Protein AF-A0A966V029-F1 (afdb_monomer_lite)

Foldseek 3Di:
DVVLVVLVVVLVVLVVVLVVLVVVLVVLVVVLVVVVVVVVVVVVVCVVDPDPVVVVVVVVSVVVNVVSVVVSVVSVVVNVVSVVVSVVSVVVNVVVVVVD

Sequence (100 aa):
MFGTRLIERRLRTVSQSLSSMRAELVIYDEQLAHFEDDANDKEIRALVSETASAAHEHRDAARHLEFVRRRRAELMEDIRELEVRQDELLDGMNKKSGSR

Secondary structure (DSSP, 8-state):
-HHHHHHHHHHHHHHHHHHHHHHHHHHHHHHHHHHHHHHHHHHHHHTT---HHHHHHHHHHHHHHHHHHHHHHHHHHHHHHHHHHHHHHHHHHHHHHTT-

Radius of gyration: 22.21 Å; chains: 1; bounding box: 53×18×61 Å

Structure (mmCIF, N/CA/C/O backbone):
data_AF-A0A966V029-F1
#
_entry.id   AF-A0A966V029-F1
#
loop_
_atom_site.group_PDB
_atom_site.id
_atom_site.type_symbol
_atom_site.label_atom_id
_atom_site.label_alt_id
_atom_site.label_comp_id
_atom_site.label_asym_id
_atom_site.label_entity_id
_atom_site.label_seq_id
_atom_site.pdbx_PDB_ins_code
_atom_site.Cartn_x
_atom_site.Cartn_y
_atom_site.Cartn_z
_atom_site.occupancy
_atom_site.B_iso_or_equiv
_atom_site.auth_seq_id
_atom_site.auth_comp_id
_atom_site.auth_asym_id
_atom_site.auth_atom_id
_atom_site.pdbx_PDB_model_num
ATOM 1 N N . MET A 1 1 ? -19.544 8.452 28.810 1.00 57.38 1 MET A N 1
ATOM 2 C CA . MET A 1 1 ? -19.421 9.123 27.489 1.00 57.38 1 MET A CA 1
ATOM 3 C C . MET A 1 1 ? -17.980 9.379 27.008 1.00 57.38 1 MET A C 1
ATOM 5 O O . MET A 1 1 ? -17.800 9.557 25.812 1.00 57.38 1 MET A O 1
ATOM 9 N N . PHE A 1 2 ? -16.942 9.381 27.861 1.00 60.94 2 PHE A N 1
ATOM 10 C CA . PHE A 1 2 ? -15.555 9.674 27.436 1.00 60.94 2 PHE A CA 1
ATOM 11 C C . PHE A 1 2 ? -14.884 8.582 26.577 1.00 60.94 2 PHE A C 1
ATOM 13 O O . PHE A 1 2 ? -14.088 8.894 25.698 1.00 60.94 2 PHE A O 1
ATOM 20 N N . GLY A 1 3 ? -15.241 7.307 26.772 1.00 76.50 3 GLY A N 1
ATOM 21 C CA . GLY A 1 3 ? -14.631 6.189 26.041 1.00 76.50 3 GLY A CA 1
ATOM 22 C C . GLY A 1 3 ? -15.010 6.080 24.558 1.00 76.50 3 GLY A C 1
ATOM 23 O O . GLY A 1 3 ? -14.243 5.498 23.801 1.00 76.50 3 GLY A O 1
ATOM 24 N N . THR A 1 4 ? -16.158 6.623 24.140 1.00 85.88 4 THR A N 1
ATOM 25 C CA . THR A 1 4 ? -16.620 6.581 22.737 1.00 85.88 4 THR A CA 1
ATOM 26 C C . THR A 1 4 ? -15.876 7.611 21.886 1.00 85.88 4 THR A C 1
ATOM 28 O O . THR A 1 4 ? -15.329 7.261 20.849 1.00 85.88 4 THR A O 1
ATOM 31 N N . ARG A 1 5 ? -15.711 8.841 22.398 1.00 89.62 5 ARG A N 1
ATOM 32 C CA . ARG A 1 5 ? -14.960 9.918 21.722 1.00 89.62 5 ARG A CA 1
ATOM 33 C C . ARG A 1 5 ? -13.505 9.544 21.410 1.00 89.62 5 ARG A C 1
ATOM 35 O O . ARG A 1 5 ? -12.972 9.933 20.375 1.00 89.62 5 ARG A O 1
ATOM 42 N N . LEU A 1 6 ? -12.847 8.783 22.291 1.00 91.50 6 LEU A N 1
ATOM 43 C CA . LEU A 1 6 ? -11.485 8.299 22.038 1.00 91.50 6 LEU A CA 1
ATOM 44 C C . LEU A 1 6 ? -11.442 7.254 20.909 1.00 91.50 6 LEU A C 1
ATOM 46 O O . LEU A 1 6 ? -10.515 7.285 20.102 1.00 91.50 6 LEU A O 1
ATOM 50 N N . ILE A 1 7 ? -12.429 6.352 20.846 1.00 92.44 7 ILE A N 1
ATOM 51 C CA . ILE A 1 7 ? -12.538 5.341 19.782 1.00 92.44 7 ILE A CA 1
ATOM 52 C C . ILE A 1 7 ? -12.813 6.019 18.437 1.00 92.44 7 ILE A C 1
ATOM 54 O O . ILE A 1 7 ? -12.104 5.745 17.478 1.00 92.44 7 ILE A O 1
ATOM 58 N N . GLU A 1 8 ? -13.743 6.973 18.385 1.00 93.44 8 GLU A N 1
ATOM 59 C CA . GLU A 1 8 ? -14.037 7.762 17.180 1.00 93.44 8 GLU A CA 1
ATOM 60 C C . GLU A 1 8 ? -12.802 8.504 16.654 1.00 93.44 8 GLU A C 1
ATOM 62 O O . 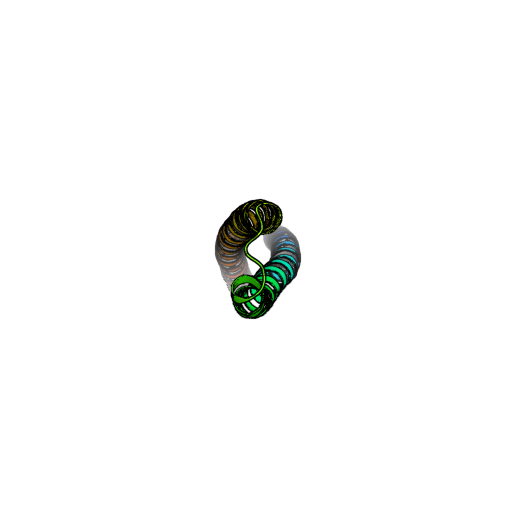GLU A 1 8 ? -12.532 8.507 15.453 1.00 93.44 8 GLU A O 1
ATOM 67 N N . ARG A 1 9 ? -12.011 9.116 17.549 1.00 95.25 9 ARG A N 1
ATOM 68 C CA . ARG A 1 9 ? -10.763 9.785 17.158 1.00 95.25 9 ARG A CA 1
ATOM 69 C C . ARG A 1 9 ? -9.765 8.797 16.553 1.00 95.25 9 ARG A C 1
ATOM 71 O O . ARG A 1 9 ? -9.161 9.114 15.535 1.00 95.25 9 ARG A O 1
ATOM 78 N N . ARG A 1 10 ? -9.602 7.617 17.162 1.00 95.19 10 ARG A N 1
ATOM 79 C CA . ARG A 1 10 ? -8.714 6.565 16.642 1.00 95.19 10 ARG A CA 1
ATOM 80 C C . ARG A 1 10 ? -9.193 6.037 15.294 1.00 95.19 10 ARG A C 1
ATOM 82 O O . ARG A 1 10 ? -8.378 5.939 14.387 1.00 95.19 10 ARG A O 1
ATOM 89 N N . LEU A 1 11 ? -10.493 5.777 15.145 1.00 96.00 11 LEU A N 1
ATOM 90 C CA . LEU A 1 11 ? -11.097 5.368 13.875 1.00 96.00 11 LEU A CA 1
ATOM 91 C C . LEU A 1 11 ? -10.813 6.386 12.775 1.00 96.00 11 LEU A C 1
ATOM 93 O O . LEU A 1 11 ? -10.350 6.004 11.709 1.00 96.00 11 LEU A O 1
ATOM 97 N N . ARG A 1 12 ? -10.992 7.683 13.052 1.00 96.88 12 ARG A N 1
ATOM 98 C CA . ARG A 1 12 ? -10.685 8.745 12.084 1.00 96.88 12 ARG A CA 1
ATOM 99 C C . ARG A 1 12 ? -9.227 8.711 11.628 1.00 96.88 12 ARG A C 1
ATOM 101 O O . ARG A 1 12 ? -8.973 8.844 10.437 1.00 96.88 12 ARG A O 1
ATOM 108 N N . THR A 1 13 ? -8.288 8.533 12.557 1.00 97.31 13 THR A N 1
ATOM 109 C CA . THR A 1 13 ? -6.863 8.418 12.224 1.00 97.31 13 THR A CA 1
ATOM 110 C C . THR A 1 13 ? -6.592 7.183 11.366 1.00 97.31 13 THR A C 1
ATOM 112 O O . THR A 1 13 ? -5.967 7.314 10.321 1.00 97.31 13 THR A O 1
ATOM 115 N N . VAL A 1 14 ? -7.118 6.014 11.748 1.00 97.06 14 VAL A N 1
ATOM 116 C CA . VAL A 1 14 ? -6.956 4.769 10.976 1.00 97.06 14 VAL A CA 1
ATOM 117 C C . VAL A 1 14 ? -7.540 4.910 9.567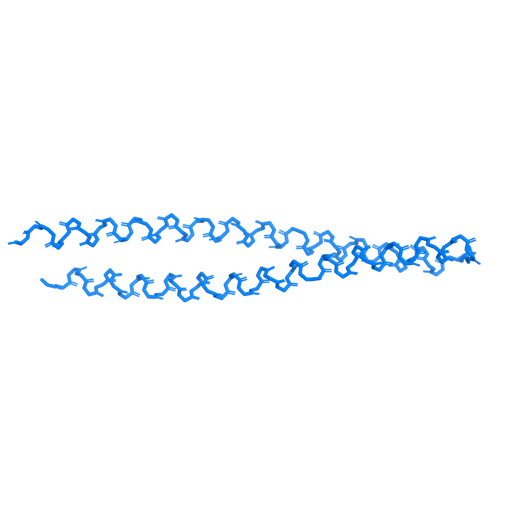 1.00 97.06 14 VAL A C 1
ATOM 119 O O . VAL A 1 14 ? -6.876 4.567 8.596 1.00 97.06 14 VAL A O 1
ATOM 122 N N . SER A 1 15 ? -8.736 5.490 9.425 1.00 96.00 15 SER A N 1
ATOM 123 C CA . SER A 1 15 ? -9.357 5.735 8.118 1.00 96.00 15 SER A CA 1
ATOM 124 C C . SER A 1 15 ? -8.529 6.675 7.235 1.00 96.00 15 SER A C 1
ATOM 126 O O . SER A 1 15 ? -8.436 6.449 6.031 1.00 96.00 15 SER A O 1
ATOM 128 N N . GLN A 1 16 ? -7.919 7.717 7.810 1.00 98.12 16 GLN A N 1
ATOM 129 C CA . GLN A 1 16 ? -7.036 8.624 7.067 1.00 98.12 16 GLN A CA 1
ATOM 130 C C . GLN A 1 16 ? -5.769 7.907 6.590 1.00 98.12 16 GLN A C 1
ATOM 132 O O . GLN A 1 16 ? -5.405 8.038 5.423 1.00 98.12 16 GLN A O 1
ATOM 137 N N . SER A 1 17 ? -5.140 7.110 7.458 1.00 97.69 17 SER A N 1
ATOM 138 C CA . SER A 1 17 ? -3.977 6.295 7.095 1.00 97.69 17 SER A CA 1
ATOM 139 C C . SER A 1 17 ? -4.309 5.289 5.992 1.00 97.69 17 SER A C 1
ATOM 141 O O . SER A 1 17 ? -3.604 5.251 4.989 1.00 97.69 17 SER A O 1
ATOM 143 N N . LEU A 1 18 ? -5.424 4.557 6.112 1.00 98.12 18 LEU A N 1
ATOM 144 C CA . LEU A 1 18 ? -5.893 3.621 5.084 1.00 98.12 18 LEU A CA 1
ATOM 145 C C . LEU A 1 18 ? -6.128 4.308 3.739 1.00 98.12 18 LEU A C 1
ATOM 147 O O . LEU A 1 18 ? -5.722 3.789 2.703 1.00 98.12 18 LEU A O 1
ATOM 151 N N . SER A 1 19 ? -6.762 5.483 3.739 1.00 98.06 19 SER A N 1
ATOM 152 C CA . SER A 1 19 ? -6.983 6.240 2.504 1.00 98.06 19 SER A CA 1
ATOM 153 C C . SER A 1 19 ? -5.666 6.635 1.837 1.00 98.06 19 SER A C 1
ATOM 155 O O . SER A 1 19 ? -5.555 6.537 0.619 1.00 98.06 19 SER A O 1
ATOM 157 N N . SER A 1 20 ? -4.680 7.076 2.622 1.00 98.12 20 SER A N 1
ATOM 158 C CA . SER A 1 20 ? -3.367 7.465 2.103 1.00 98.12 20 SER A CA 1
ATOM 159 C C . SER A 1 20 ? -2.606 6.265 1.543 1.00 98.12 20 SER A C 1
ATOM 161 O O . SER A 1 20 ? -2.091 6.337 0.433 1.00 98.12 20 SER A O 1
ATOM 163 N N . MET A 1 21 ? -2.569 5.152 2.279 1.00 98.12 21 MET A N 1
ATOM 164 C CA . MET A 1 21 ? -1.865 3.940 1.852 1.00 98.12 21 MET A CA 1
ATOM 165 C C . MET A 1 21 ? -2.510 3.312 0.618 1.00 98.12 21 MET A C 1
ATOM 167 O O . MET A 1 21 ? -1.807 2.871 -0.279 1.00 98.12 21 MET A O 1
ATOM 171 N N . ARG A 1 22 ? -3.843 3.309 0.511 1.00 98.25 22 ARG A N 1
ATOM 172 C CA . ARG A 1 22 ? -4.523 2.828 -0.702 1.00 98.25 22 ARG A CA 1
ATOM 173 C C . ARG A 1 22 ? -4.225 3.708 -1.915 1.00 98.25 22 ARG A C 1
ATOM 175 O O . ARG A 1 22 ? -4.047 3.176 -3.002 1.00 98.25 22 ARG A O 1
ATOM 182 N N . ALA A 1 23 ? -4.141 5.028 -1.740 1.00 98.19 23 ALA A N 1
ATOM 183 C CA . ALA A 1 23 ? -3.734 5.922 -2.823 1.00 98.19 23 ALA A CA 1
ATOM 184 C C . ALA A 1 23 ? -2.281 5.664 -3.258 1.00 98.19 23 ALA A C 1
ATOM 186 O O . ALA A 1 23 ? -1.998 5.619 -4.449 1.00 98.19 23 ALA A O 1
ATOM 187 N N . GLU A 1 24 ? -1.374 5.436 -2.307 1.00 97.69 24 GLU A N 1
ATOM 188 C CA . GLU A 1 24 ? 0.011 5.060 -2.609 1.00 97.69 24 GLU A CA 1
ATOM 189 C C . GLU A 1 24 ? 0.097 3.686 -3.303 1.00 97.69 24 GLU A C 1
ATOM 191 O O . GLU A 1 24 ? 0.871 3.521 -4.243 1.00 97.69 24 GLU A O 1
ATOM 196 N N . LEU A 1 25 ? -0.740 2.721 -2.909 1.00 97.88 25 LEU A N 1
ATOM 197 C CA . LEU A 1 25 ? -0.800 1.403 -3.542 1.00 97.88 25 LEU A CA 1
ATOM 198 C C . LEU A 1 25 ? -1.151 1.503 -5.028 1.00 97.88 25 LEU A C 1
ATOM 200 O O . LEU A 1 25 ? -0.494 0.858 -5.841 1.00 97.88 25 LEU A O 1
ATOM 204 N N . VAL A 1 26 ? -2.127 2.350 -5.372 1.00 97.81 26 VAL A N 1
ATOM 205 C CA . VAL A 1 26 ? -2.522 2.601 -6.767 1.00 97.81 26 VAL A CA 1
ATOM 206 C C . VAL A 1 26 ? -1.340 3.119 -7.586 1.00 97.81 26 VAL A C 1
ATOM 208 O O . VAL A 1 26 ? -1.126 2.650 -8.697 1.00 97.81 26 VAL A O 1
ATOM 211 N N . ILE A 1 27 ? -0.519 4.013 -7.029 1.00 97.12 27 ILE A N 1
ATOM 212 C CA . ILE A 1 27 ? 0.667 4.536 -7.724 1.00 97.12 27 ILE A CA 1
ATOM 213 C C . ILE A 1 27 ? 1.670 3.413 -8.013 1.00 97.12 27 ILE A C 1
ATOM 215 O O . ILE A 1 27 ? 2.215 3.339 -9.114 1.00 97.12 27 ILE A O 1
ATOM 219 N N . TYR A 1 28 ? 1.926 2.523 -7.050 1.00 95.56 28 TYR A N 1
ATOM 220 C CA . TYR A 1 28 ? 2.819 1.389 -7.299 1.00 95.56 28 TYR A CA 1
ATOM 221 C C . TYR A 1 28 ? 2.218 0.383 -8.286 1.00 95.56 28 TYR A C 1
ATOM 223 O O . TYR A 1 28 ? 2.955 -0.151 -9.109 1.00 95.56 28 TYR A O 1
ATOM 231 N N . ASP A 1 29 ? 0.905 0.138 -8.244 1.00 96.00 29 ASP A N 1
ATOM 232 C CA . ASP A 1 29 ? 0.212 -0.684 -9.244 1.00 96.00 29 ASP A CA 1
ATOM 233 C C . ASP A 1 29 ? 0.375 -0.096 -10.658 1.00 96.00 29 ASP A C 1
ATOM 235 O O . ASP A 1 29 ? 0.725 -0.823 -11.587 1.00 96.00 29 ASP A O 1
ATOM 239 N N . GLU A 1 30 ? 0.213 1.222 -10.815 1.00 95.50 30 GLU A N 1
ATOM 240 C CA . GLU A 1 30 ? 0.427 1.932 -12.083 1.00 95.50 30 GLU A CA 1
ATOM 241 C C . GLU A 1 30 ? 1.883 1.834 -12.566 1.00 95.50 30 GLU A C 1
ATOM 243 O O . GLU A 1 30 ? 2.126 1.583 -13.746 1.00 95.50 30 GLU A O 1
ATOM 248 N N . GLN A 1 31 ? 2.864 1.975 -11.668 1.00 93.31 31 GLN A N 1
ATOM 249 C CA . GLN A 1 31 ? 4.284 1.824 -12.010 1.00 93.31 31 GLN A CA 1
ATOM 250 C C . GLN A 1 31 ? 4.621 0.411 -12.500 1.00 93.31 31 GLN A C 1
ATOM 252 O O . GLN A 1 31 ? 5.402 0.257 -13.440 1.00 93.31 31 GLN A O 1
ATOM 257 N N . LEU A 1 32 ? 4.045 -0.621 -11.874 1.00 92.19 32 LEU A N 1
ATOM 258 C CA . LEU A 1 32 ? 4.239 -2.006 -12.301 1.00 92.19 32 LEU A CA 1
ATOM 259 C C . LEU A 1 32 ? 3.599 -2.267 -13.666 1.00 92.19 32 LEU A C 1
ATOM 261 O O . LEU A 1 32 ? 4.253 -2.860 -14.521 1.00 92.19 32 LEU A O 1
ATOM 265 N N . ALA A 1 33 ? 2.370 -1.791 -13.881 1.00 91.69 33 ALA A N 1
ATOM 266 C CA . ALA A 1 33 ? 1.672 -1.937 -15.157 1.00 91.69 33 ALA A CA 1
ATOM 267 C C . ALA A 1 33 ? 2.431 -1.243 -16.298 1.00 91.69 33 ALA A C 1
ATOM 269 O O . ALA A 1 33 ? 2.673 -1.846 -17.340 1.00 91.69 33 ALA A O 1
ATOM 270 N N . HIS A 1 34 ? 2.903 -0.014 -16.066 1.00 89.00 34 HIS A N 1
ATOM 271 C CA . HIS A 1 34 ? 3.702 0.711 -17.050 1.00 89.00 34 HIS A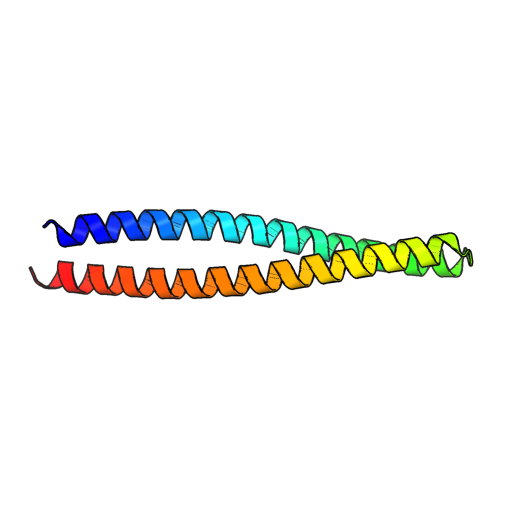 CA 1
ATOM 272 C C . HIS A 1 34 ? 4.983 -0.044 -17.426 1.00 89.00 34 HIS A C 1
ATOM 274 O O . HIS A 1 34 ? 5.359 -0.073 -18.595 1.00 89.00 34 HIS A O 1
ATOM 280 N N . PHE A 1 35 ? 5.645 -0.689 -16.460 1.00 84.44 35 PHE A N 1
ATOM 281 C CA . PHE A 1 35 ? 6.832 -1.487 -16.752 1.00 84.44 35 PHE A CA 1
ATOM 282 C C . PHE A 1 35 ? 6.521 -2.742 -17.582 1.00 84.44 35 PHE A C 1
ATOM 284 O O . PHE A 1 35 ? 7.327 -3.112 -18.433 1.00 84.44 35 PHE A O 1
ATOM 291 N N . GLU A 1 36 ? 5.392 -3.413 -17.340 1.00 82.00 36 GLU A N 1
ATOM 292 C CA . GLU A 1 36 ? 4.977 -4.577 -18.136 1.00 82.00 36 GLU A CA 1
ATOM 293 C C . GLU A 1 36 ? 4.719 -4.192 -19.599 1.00 82.00 36 GLU A C 1
ATOM 295 O O . GLU A 1 36 ? 5.193 -4.884 -20.504 1.00 82.00 36 GLU A O 1
ATOM 300 N N . ASP A 1 37 ? 4.073 -3.049 -19.831 1.00 81.75 37 ASP A N 1
ATOM 301 C CA . ASP A 1 37 ? 3.882 -2.491 -21.173 1.00 81.75 37 ASP A CA 1
ATOM 302 C C . ASP A 1 37 ? 5.231 -2.150 -21.839 1.00 81.75 37 ASP A C 1
ATOM 304 O O . ASP A 1 37 ? 5.502 -2.560 -22.971 1.00 81.75 37 ASP A O 1
ATOM 308 N N . ASP A 1 38 ? 6.131 -1.482 -21.109 1.00 79.81 38 ASP A N 1
ATOM 309 C CA . ASP A 1 38 ? 7.475 -1.120 -21.576 1.00 79.81 38 ASP A CA 1
ATOM 310 C C . ASP A 1 38 ? 8.349 -2.342 -21.910 1.00 79.81 38 ASP A C 1
ATOM 312 O O . ASP A 1 38 ? 9.152 -2.306 -22.849 1.00 79.81 38 ASP A O 1
ATOM 316 N N . ALA A 1 39 ? 8.250 -3.413 -21.119 1.00 74.44 39 ALA A N 1
ATOM 317 C CA . ALA A 1 39 ? 9.011 -4.641 -21.320 1.00 74.44 39 ALA A CA 1
ATOM 318 C C . ALA A 1 39 ? 8.585 -5.350 -22.612 1.00 74.44 39 ALA A C 1
ATOM 320 O O . ALA A 1 39 ? 9.455 -5.735 -23.397 1.00 74.44 39 ALA A O 1
ATOM 321 N N . ASN A 1 40 ? 7.277 -5.432 -22.873 1.00 70.19 40 ASN A N 1
ATOM 322 C CA . ASN A 1 40 ? 6.738 -5.979 -24.121 1.00 70.19 40 ASN A CA 1
ATOM 323 C C . ASN A 1 40 ? 7.238 -5.181 -25.342 1.00 70.19 40 ASN A C 1
ATOM 325 O O . ASN A 1 40 ? 7.703 -5.754 -26.329 1.00 70.19 40 ASN A O 1
ATOM 329 N N . ASP A 1 41 ? 7.245 -3.850 -25.249 1.00 70.50 41 ASP A N 1
ATOM 330 C CA . ASP A 1 41 ? 7.740 -2.959 -26.306 1.00 70.50 41 ASP A CA 1
ATOM 331 C C . ASP A 1 41 ? 9.262 -3.048 -26.530 1.00 70.50 41 ASP A C 1
ATOM 333 O O . ASP A 1 41 ? 9.765 -2.839 -27.645 1.00 70.50 41 ASP A O 1
ATOM 337 N N . LYS A 1 42 ? 10.031 -3.307 -25.466 1.00 64.38 42 LYS A N 1
ATOM 338 C CA . LYS A 1 42 ? 11.492 -3.454 -25.529 1.00 64.38 42 LYS A CA 1
ATOM 339 C C . LYS A 1 42 ? 11.918 -4.836 -25.995 1.00 64.38 42 LYS A C 1
ATOM 341 O O . LYS A 1 42 ? 12.924 -4.906 -26.691 1.00 64.38 42 LYS A O 1
ATOM 346 N N . GLU A 1 43 ? 11.176 -5.899 -25.696 1.00 60.16 43 GLU A N 1
ATOM 347 C CA . GLU A 1 43 ? 11.417 -7.235 -26.258 1.00 60.16 43 GLU A CA 1
ATOM 348 C C . GLU A 1 43 ? 11.363 -7.194 -27.796 1.00 60.16 43 GLU A C 1
ATOM 350 O O . GLU A 1 43 ? 12.274 -7.680 -28.470 1.00 60.16 43 GLU A O 1
ATOM 355 N N . ILE A 1 44 ? 10.383 -6.472 -28.352 1.00 61.00 44 ILE A N 1
ATOM 356 C CA . ILE A 1 44 ? 10.261 -6.222 -29.798 1.00 61.00 44 ILE A CA 1
ATOM 357 C C . ILE A 1 44 ? 11.490 -5.472 -30.355 1.00 61.00 44 ILE A C 1
ATOM 359 O O . ILE A 1 44 ? 11.942 -5.759 -31.464 1.00 61.00 44 ILE A O 1
ATOM 363 N N . ARG A 1 45 ? 12.068 -4.528 -29.596 1.00 59.66 45 ARG A N 1
ATOM 364 C CA . ARG A 1 45 ? 13.251 -3.737 -30.003 1.00 59.66 45 ARG A CA 1
ATOM 365 C C . ARG A 1 45 ? 14.593 -4.431 -29.754 1.00 59.66 45 ARG A C 1
ATOM 367 O O . ARG A 1 45 ? 15.536 -4.192 -30.503 1.00 59.66 45 ARG A O 1
ATOM 374 N N . ALA A 1 46 ? 14.704 -5.283 -28.741 1.00 56.59 46 ALA A N 1
ATOM 375 C CA . ALA A 1 46 ? 15.931 -6.002 -28.400 1.00 56.59 46 ALA A CA 1
ATOM 376 C C . ALA A 1 46 ? 16.319 -7.015 -29.487 1.00 56.59 46 ALA A C 1
ATOM 378 O O . ALA A 1 46 ? 17.506 -7.178 -29.761 1.00 56.59 46 ALA A O 1
ATOM 379 N N . LEU A 1 47 ? 15.334 -7.585 -30.194 1.00 56.69 47 LEU A N 1
ATOM 380 C CA . LEU A 1 47 ? 15.554 -8.355 -31.428 1.00 56.69 47 LEU A CA 1
ATOM 381 C C . LEU A 1 47 ? 16.278 -7.553 -32.528 1.00 56.69 47 LEU A C 1
ATOM 383 O O . LEU A 1 47 ? 16.830 -8.139 -33.455 1.00 56.69 47 LEU A O 1
ATOM 387 N N . VAL A 1 48 ? 16.276 -6.220 -32.444 1.00 57.94 48 VAL A N 1
ATOM 388 C CA . VAL A 1 48 ? 16.795 -5.308 -33.474 1.00 57.94 48 VAL A CA 1
ATOM 389 C C . VAL A 1 48 ? 18.128 -4.658 -33.069 1.00 57.94 48 VAL A C 1
ATOM 391 O O . VAL A 1 48 ? 18.808 -4.079 -33.915 1.00 57.94 48 VAL A O 1
ATOM 394 N N . SER A 1 49 ? 18.555 -4.709 -31.802 1.00 58.16 49 SER A N 1
ATOM 395 C CA . SER A 1 49 ? 19.742 -3.960 -31.347 1.00 58.16 49 SER A CA 1
ATOM 396 C C . SER A 1 49 ? 20.510 -4.661 -30.223 1.00 58.16 49 SER A C 1
ATOM 398 O O . SER A 1 49 ? 20.425 -4.292 -29.053 1.00 58.16 49 SER A O 1
ATOM 400 N N . GLU A 1 50 ? 21.323 -5.649 -30.601 1.00 52.66 50 GLU A N 1
ATOM 401 C CA . GLU A 1 50 ? 22.329 -6.298 -29.750 1.00 52.66 50 GLU A CA 1
ATOM 402 C C . GLU A 1 50 ? 23.431 -5.302 -29.322 1.00 52.66 50 GLU A C 1
ATOM 404 O O . GLU A 1 50 ? 24.503 -5.234 -29.921 1.00 52.66 50 GLU A O 1
ATOM 409 N N . THR A 1 51 ? 23.200 -4.489 -28.284 1.00 70.25 51 THR A N 1
ATOM 410 C CA . THR A 1 51 ? 24.237 -3.591 -27.738 1.00 70.25 51 THR A CA 1
ATOM 411 C C . THR A 1 51 ? 24.369 -3.706 -26.220 1.00 70.25 51 THR A C 1
ATOM 413 O O . THR A 1 51 ? 23.395 -3.871 -25.488 1.00 70.25 51 THR A O 1
ATOM 416 N N . ALA A 1 52 ? 25.603 -3.588 -25.718 1.00 66.88 52 ALA A N 1
ATOM 417 C CA . ALA A 1 52 ? 25.925 -3.732 -24.296 1.00 66.88 52 ALA A CA 1
ATOM 418 C C . ALA A 1 52 ? 25.251 -2.680 -23.382 1.00 66.88 52 ALA A C 1
ATOM 420 O O . ALA A 1 52 ? 25.052 -2.952 -22.197 1.00 66.88 52 ALA A O 1
ATOM 421 N N . SER A 1 53 ? 24.871 -1.511 -23.920 1.00 72.12 53 SER A N 1
ATOM 422 C CA . SER A 1 53 ? 24.153 -0.459 -23.175 1.00 72.12 53 SER A CA 1
ATOM 423 C C . SER A 1 53 ? 22.744 -0.910 -22.780 1.00 72.12 53 SER A C 1
ATOM 425 O O . SER A 1 53 ? 22.361 -0.790 -21.617 1.00 72.12 53 SER A O 1
ATOM 427 N N . ALA A 1 54 ? 22.022 -1.549 -23.708 1.00 70.25 54 ALA A N 1
ATOM 428 C CA . ALA A 1 54 ? 20.674 -2.064 -23.466 1.00 70.25 54 ALA A CA 1
ATOM 429 C C . ALA A 1 54 ? 20.648 -3.113 -22.337 1.00 70.25 54 ALA A C 1
ATOM 431 O O . ALA A 1 54 ? 19.727 -3.148 -21.522 1.00 70.25 54 ALA A O 1
ATOM 432 N N . ALA A 1 55 ? 21.703 -3.926 -22.219 1.00 71.56 55 ALA A N 1
ATOM 433 C CA . ALA A 1 55 ? 21.829 -4.909 -21.143 1.00 71.56 55 ALA A CA 1
ATOM 434 C C . ALA A 1 55 ? 22.043 -4.276 -19.752 1.00 71.56 55 ALA A C 1
ATOM 436 O O . ALA A 1 55 ? 21.688 -4.880 -18.738 1.00 71.56 55 ALA A O 1
ATOM 437 N N . HIS A 1 56 ? 22.651 -3.087 -19.666 1.00 76.81 56 HIS A N 1
ATOM 438 C CA .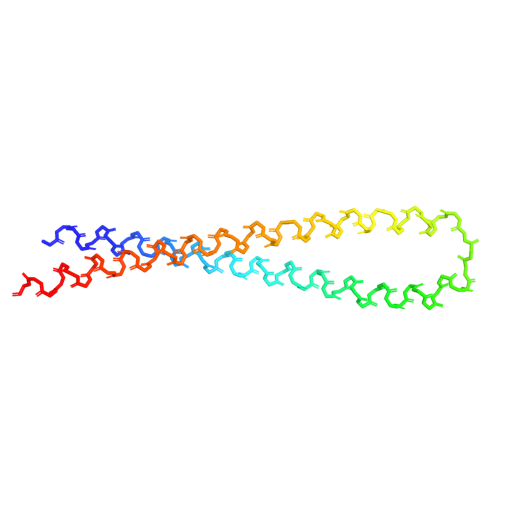 HIS A 1 56 ? 22.809 -2.375 -18.395 1.00 76.81 56 HIS A CA 1
ATOM 439 C C . HIS A 1 56 ? 21.487 -1.746 -17.946 1.00 76.81 56 HIS A C 1
ATOM 441 O O . HIS A 1 56 ? 21.041 -2.034 -16.836 1.00 76.81 56 HIS A O 1
ATOM 447 N N . GLU A 1 57 ? 20.821 -1.015 -18.842 1.00 77.00 57 GLU A N 1
ATOM 448 C CA . GLU A 1 57 ? 19.513 -0.395 -18.592 1.00 77.00 57 GLU A CA 1
ATOM 449 C C . GLU A 1 57 ? 18.460 -1.427 -18.170 1.00 77.00 57 GLU A C 1
ATOM 451 O O . GLU A 1 57 ? 17.715 -1.208 -17.215 1.00 77.00 57 GLU A O 1
ATOM 456 N N . HIS A 1 58 ? 18.450 -2.601 -18.809 1.00 77.69 58 HIS A N 1
ATOM 457 C CA . HIS A 1 58 ? 17.550 -3.691 -18.435 1.00 77.69 58 HIS A CA 1
ATOM 458 C C . HIS A 1 58 ? 17.770 -4.171 -16.990 1.00 77.69 58 HIS A C 1
ATOM 460 O O . HIS A 1 58 ? 16.814 -4.449 -16.266 1.00 77.69 58 HIS A O 1
ATOM 466 N N . ARG A 1 59 ? 19.027 -4.265 -16.532 1.00 81.00 59 ARG A N 1
ATOM 467 C CA . ARG A 1 59 ? 19.335 -4.685 -15.152 1.00 81.00 59 ARG A CA 1
ATOM 468 C C . ARG A 1 59 ? 18.928 -3.640 -14.120 1.00 81.00 59 ARG A C 1
ATOM 470 O O . ARG A 1 59 ? 18.459 -4.019 -13.049 1.00 81.00 59 ARG A O 1
ATOM 477 N N . ASP A 1 60 ? 19.119 -2.357 -14.415 1.00 84.19 60 ASP A N 1
ATOM 478 C CA . ASP A 1 60 ? 18.669 -1.278 -13.531 1.00 84.19 60 ASP A CA 1
ATOM 479 C C . ASP A 1 60 ? 17.150 -1.261 -13.404 1.00 84.19 60 ASP A C 1
ATOM 481 O O . ASP A 1 60 ? 16.620 -1.219 -12.292 1.00 84.19 60 ASP A O 1
ATOM 485 N N . ALA A 1 61 ? 16.452 -1.390 -14.530 1.00 84.94 61 ALA A N 1
ATOM 486 C CA . ALA A 1 61 ? 15.001 -1.407 -14.545 1.00 84.94 61 ALA A CA 1
ATOM 487 C C . ALA A 1 61 ? 14.438 -2.640 -13.809 1.00 84.94 61 ALA A C 1
ATOM 489 O O . ALA A 1 61 ? 13.505 -2.513 -13.019 1.00 84.94 61 ALA A O 1
ATOM 490 N N . ALA A 1 62 ? 15.076 -3.809 -13.955 1.00 85.81 62 ALA A N 1
ATOM 491 C CA . ALA A 1 62 ? 14.720 -5.012 -13.201 1.00 85.81 62 ALA A CA 1
ATOM 492 C C . ALA A 1 62 ? 14.883 -4.839 -11.677 1.00 85.81 62 ALA A C 1
ATOM 494 O O . ALA A 1 62 ? 14.003 -5.243 -10.917 1.00 85.81 62 ALA A O 1
ATOM 495 N N . ARG A 1 63 ? 15.970 -4.201 -11.214 1.00 89.69 63 ARG A N 1
ATOM 496 C CA . ARG A 1 63 ? 16.168 -3.895 -9.783 1.00 89.69 63 ARG A CA 1
ATOM 497 C C . ARG A 1 63 ? 15.130 -2.913 -9.252 1.00 89.69 63 ARG A C 1
ATOM 499 O O . ARG A 1 63 ? 14.623 -3.088 -8.146 1.00 89.69 63 ARG A O 1
ATOM 506 N N . HIS A 1 64 ? 14.821 -1.877 -10.028 1.00 89.69 64 HIS A N 1
ATOM 507 C CA . HIS A 1 64 ? 13.795 -0.910 -9.655 1.00 89.69 64 HIS A CA 1
ATOM 508 C C . HIS A 1 64 ? 12.425 -1.584 -9.514 1.00 89.69 64 HIS A C 1
ATOM 510 O O . HIS A 1 64 ? 11.727 -1.371 -8.525 1.00 89.69 64 HIS A O 1
ATOM 516 N N . LEU A 1 65 ? 12.082 -2.474 -10.444 1.00 90.56 65 LEU A N 1
ATOM 517 C CA . LEU A 1 65 ? 10.838 -3.231 -10.403 1.00 90.56 65 LEU A CA 1
ATOM 518 C C . LEU A 1 65 ? 10.739 -4.138 -9.173 1.00 90.56 65 LEU A C 1
ATOM 520 O O . LEU A 1 65 ? 9.687 -4.220 -8.544 1.00 90.56 65 LEU A O 1
ATOM 524 N N . GLU A 1 66 ? 11.829 -4.813 -8.808 1.00 92.06 66 GLU A N 1
ATOM 525 C CA . GLU A 1 66 ? 11.885 -5.621 -7.588 1.00 92.06 66 GLU A CA 1
ATOM 526 C C . GLU A 1 66 ? 11.618 -4.769 -6.339 1.00 92.06 66 GLU A C 1
ATOM 528 O O . GLU A 1 66 ? 10.821 -5.159 -5.482 1.00 92.06 66 GLU A O 1
ATOM 533 N N . PHE A 1 67 ? 12.215 -3.575 -6.267 1.00 95.06 67 PHE A N 1
ATOM 534 C CA . PHE A 1 67 ? 11.955 -2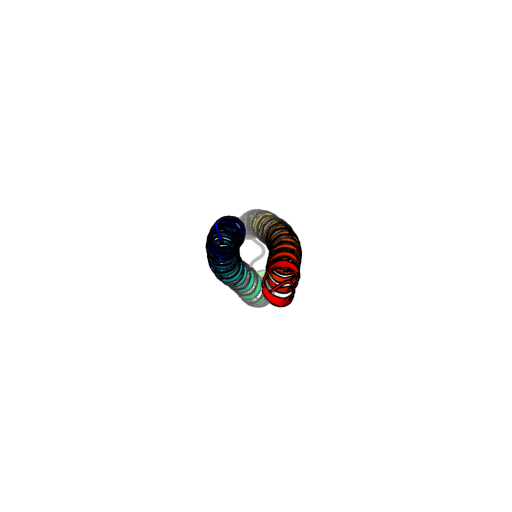.621 -5.191 1.00 95.06 67 PHE A CA 1
ATOM 535 C C . PHE A 1 67 ? 10.475 -2.208 -5.133 1.00 95.06 67 PHE A C 1
ATOM 537 O O . PHE A 1 67 ? 9.869 -2.285 -4.063 1.00 95.06 67 PHE A O 1
ATOM 544 N N . VAL A 1 68 ? 9.874 -1.838 -6.270 1.00 94.31 68 VAL A N 1
ATOM 545 C CA . VAL A 1 68 ? 8.452 -1.456 -6.347 1.00 94.31 68 VAL A CA 1
ATOM 546 C C . VAL A 1 68 ? 7.549 -2.615 -5.915 1.00 94.31 68 VAL A C 1
ATOM 548 O O . VAL A 1 68 ? 6.660 -2.427 -5.085 1.00 94.31 68 VAL A O 1
ATOM 551 N N . ARG A 1 69 ? 7.808 -3.841 -6.393 1.00 95.81 69 ARG A N 1
ATOM 552 C CA . ARG A 1 69 ? 7.053 -5.046 -5.999 1.00 95.81 69 ARG A CA 1
ATOM 553 C C . ARG A 1 69 ? 7.124 -5.302 -4.501 1.00 95.81 69 ARG A C 1
ATOM 555 O O . ARG A 1 69 ? 6.103 -5.599 -3.880 1.00 95.81 69 ARG A O 1
ATOM 562 N N . ARG A 1 70 ? 8.316 -5.181 -3.916 1.00 97.38 70 ARG A N 1
ATOM 563 C CA . ARG A 1 70 ? 8.507 -5.352 -2.476 1.00 97.38 70 ARG A CA 1
ATOM 564 C C . ARG A 1 70 ? 7.740 -4.291 -1.695 1.00 97.38 70 ARG A C 1
ATOM 566 O O . ARG A 1 70 ? 7.006 -4.640 -0.774 1.00 97.38 70 ARG A O 1
ATOM 573 N N . ARG A 1 71 ? 7.865 -3.017 -2.071 1.00 96.56 71 ARG A N 1
ATOM 574 C CA . ARG A 1 71 ? 7.211 -1.929 -1.339 1.00 96.56 71 ARG A CA 1
ATOM 575 C C . ARG A 1 71 ? 5.690 -1.993 -1.454 1.00 96.56 71 ARG A C 1
ATOM 577 O O . ARG A 1 71 ? 5.004 -1.793 -0.456 1.00 96.56 71 ARG A O 1
ATOM 584 N N . ARG A 1 72 ? 5.169 -2.393 -2.617 1.00 97.50 72 ARG A N 1
ATOM 585 C CA . ARG A 1 72 ? 3.758 -2.741 -2.815 1.00 97.50 72 ARG A CA 1
ATOM 586 C C . ARG A 1 72 ? 3.298 -3.847 -1.862 1.00 97.50 72 ARG A C 1
ATOM 588 O O . ARG A 1 72 ? 2.259 -3.707 -1.228 1.00 97.50 72 ARG A O 1
ATOM 595 N N . ALA A 1 73 ? 4.054 -4.941 -1.758 1.00 98.00 73 ALA A N 1
ATOM 596 C CA . ALA A 1 73 ? 3.703 -6.060 -0.883 1.00 98.00 73 ALA A CA 1
ATOM 597 C C . ALA A 1 73 ? 3.685 -5.655 0.600 1.00 98.00 73 ALA A C 1
ATOM 599 O O . ALA A 1 73 ? 2.748 -6.013 1.312 1.00 98.00 73 ALA A O 1
ATOM 600 N N . GLU A 1 74 ? 4.676 -4.874 1.039 1.00 98.00 74 GLU A N 1
ATOM 601 C CA . GLU A 1 74 ? 4.727 -4.309 2.393 1.00 98.00 74 GLU A CA 1
ATOM 602 C C . GLU A 1 74 ? 3.508 -3.407 2.655 1.00 98.00 74 GLU A C 1
ATOM 604 O O . GLU A 1 74 ? 2.817 -3.579 3.652 1.00 98.00 74 GLU A O 1
ATOM 609 N N . LEU A 1 75 ? 3.162 -2.526 1.712 1.00 97.94 75 LEU A N 1
ATOM 610 C CA . LEU A 1 75 ? 2.004 -1.636 1.828 1.00 97.94 75 LEU A CA 1
ATOM 611 C C . LEU A 1 75 ? 0.670 -2.399 1.899 1.00 97.94 75 LEU A C 1
ATOM 613 O O . LEU A 1 75 ? -0.234 -2.008 2.632 1.00 97.94 75 LEU A O 1
ATOM 617 N N . MET A 1 76 ? 0.538 -3.503 1.158 1.00 98.38 76 MET A N 1
ATOM 618 C CA . MET A 1 76 ? -0.641 -4.370 1.239 1.00 98.38 76 MET A CA 1
ATOM 619 C C . MET A 1 76 ? -0.777 -5.045 2.608 1.00 98.38 76 MET A C 1
ATOM 621 O O . MET A 1 76 ? -1.902 -5.240 3.062 1.00 98.38 76 MET A O 1
ATOM 625 N N . GLU A 1 77 ? 0.331 -5.426 3.248 1.00 98.50 77 GLU A N 1
ATOM 626 C CA . GLU A 1 77 ? 0.303 -5.964 4.614 1.00 98.50 77 GLU A CA 1
ATOM 627 C C . GLU A 1 77 ? -0.077 -4.874 5.620 1.00 98.50 77 GLU A C 1
ATOM 629 O O . GLU A 1 77 ? -1.017 -5.067 6.388 1.00 98.50 77 GLU A O 1
ATOM 634 N N . ASP A 1 78 ? 0.544 -3.693 5.527 1.00 97.69 78 ASP A N 1
ATOM 635 C CA . ASP A 1 78 ? 0.235 -2.540 6.383 1.00 97.69 78 ASP A CA 1
ATOM 636 C C . ASP A 1 78 ? -1.265 -2.166 6.309 1.00 97.69 78 ASP A C 1
ATOM 638 O O . ASP A 1 78 ? -1.912 -1.886 7.323 1.00 97.69 78 ASP A O 1
ATOM 642 N N . ILE A 1 79 ? -1.853 -2.198 5.104 1.00 98.44 79 ILE A N 1
ATOM 643 C CA . ILE A 1 79 ? -3.291 -1.967 4.892 1.00 98.44 79 ILE A CA 1
ATOM 644 C C . ILE A 1 79 ? -4.129 -3.040 5.592 1.00 98.44 79 ILE A C 1
ATOM 646 O O . ILE A 1 79 ? -5.071 -2.686 6.302 1.00 98.44 79 ILE A O 1
ATOM 650 N N . ARG A 1 80 ? -3.791 -4.328 5.429 1.00 98.50 80 ARG A N 1
ATOM 651 C CA . ARG A 1 80 ? -4.517 -5.434 6.077 1.00 98.50 80 ARG A CA 1
ATOM 652 C C . ARG A 1 80 ? -4.512 -5.293 7.596 1.00 98.50 80 ARG A C 1
ATOM 654 O O . ARG A 1 80 ? -5.555 -5.435 8.231 1.00 98.50 80 ARG A O 1
ATOM 661 N N . GLU A 1 81 ? -3.363 -4.975 8.188 1.00 98.06 81 GLU A N 1
ATOM 662 C CA . GLU A 1 81 ? -3.251 -4.776 9.635 1.00 98.06 81 GLU A CA 1
ATOM 663 C C . GLU A 1 81 ? -4.123 -3.608 10.125 1.00 98.06 81 GLU A C 1
ATOM 665 O O . GLU A 1 81 ? -4.804 -3.708 11.153 1.00 98.06 81 GLU A O 1
ATOM 670 N N . LEU A 1 82 ? -4.151 -2.498 9.380 1.00 97.50 82 LEU A N 1
ATOM 671 C CA . LEU A 1 82 ? -4.990 -1.348 9.713 1.00 97.50 82 LEU A CA 1
ATOM 672 C C . LEU A 1 82 ? -6.489 -1.627 9.549 1.00 97.50 82 LEU A C 1
ATOM 674 O O . LEU A 1 82 ? -7.278 -1.096 10.333 1.00 97.50 82 LEU A O 1
ATOM 678 N N . GLU A 1 83 ? -6.890 -2.443 8.573 1.00 98.19 83 GLU A N 1
ATOM 679 C CA . GLU A 1 83 ? -8.277 -2.898 8.399 1.00 98.19 83 GLU A CA 1
ATOM 680 C C . GLU A 1 83 ? -8.729 -3.734 9.599 1.00 98.19 83 GLU A C 1
ATOM 682 O O . GLU A 1 83 ? -9.731 -3.399 10.230 1.00 98.19 83 GLU A O 1
ATOM 687 N N . VAL A 1 84 ? -7.927 -4.722 10.013 1.00 98.19 84 VAL A N 1
ATOM 688 C CA . VAL A 1 84 ? -8.198 -5.509 11.230 1.00 98.19 84 VAL A CA 1
ATOM 689 C C . VAL A 1 84 ? -8.329 -4.590 12.444 1.00 98.19 84 VAL A C 1
ATOM 691 O O . VAL A 1 84 ? -9.260 -4.708 13.243 1.00 98.19 84 VAL A O 1
ATOM 694 N N . ARG A 1 85 ? -7.433 -3.606 12.573 1.00 96.00 85 ARG A N 1
ATOM 695 C CA . ARG A 1 85 ? -7.490 -2.649 13.679 1.00 96.00 85 ARG A CA 1
ATOM 696 C C . ARG A 1 85 ? -8.733 -1.759 13.635 1.00 96.00 85 ARG A C 1
ATOM 698 O O . ARG A 1 85 ? -9.246 -1.373 14.689 1.00 96.00 85 ARG A O 1
ATOM 705 N N . GLN A 1 86 ? -9.194 -1.384 12.446 1.00 96.62 86 GLN A N 1
ATOM 706 C CA . GLN A 1 86 ? -10.432 -0.633 12.268 1.00 96.62 86 GLN A CA 1
ATOM 707 C C . GLN A 1 86 ? -11.631 -1.457 12.745 1.00 96.62 86 GLN A C 1
ATOM 709 O O . GLN A 1 86 ? -12.432 -0.936 13.525 1.00 96.62 86 GLN A O 1
ATOM 714 N N . ASP A 1 87 ? -11.705 -2.729 12.359 1.00 97.38 87 ASP A N 1
ATOM 715 C CA . ASP A 1 87 ? -12.780 -3.645 12.747 1.00 97.38 87 ASP A CA 1
ATOM 716 C C . ASP A 1 87 ? -12.846 -3.828 14.269 1.00 97.38 87 ASP A C 1
ATOM 718 O O . ASP A 1 87 ? -13.903 -3.649 14.877 1.00 97.38 87 ASP A O 1
ATOM 722 N N . GLU A 1 88 ? -11.704 -4.039 14.931 1.00 95.62 88 GLU A N 1
ATOM 723 C CA . GLU A 1 88 ? -11.633 -4.116 16.397 1.00 95.62 88 GLU A CA 1
ATOM 724 C C . GLU A 1 88 ? -12.169 -2.849 17.090 1.00 95.62 88 GLU A C 1
ATOM 726 O O . GLU A 1 88 ? -12.828 -2.906 18.138 1.00 95.62 88 GLU A O 1
ATOM 731 N N . LEU A 1 89 ? -11.861 -1.675 16.530 1.00 94.38 89 LEU A N 1
ATOM 732 C CA . LEU A 1 89 ? -12.323 -0.396 17.061 1.00 94.38 89 LEU A CA 1
ATOM 733 C C . LEU A 1 89 ? -13.832 -0.213 16.848 1.00 94.38 89 LEU A C 1
ATOM 735 O O . LEU A 1 89 ? -14.506 0.278 17.760 1.00 94.38 89 LEU A O 1
ATOM 739 N N . LEU A 1 90 ? -14.360 -0.615 15.688 1.00 94.31 90 LEU A N 1
ATOM 740 C CA . LEU A 1 90 ? -15.792 -0.587 15.379 1.00 94.31 90 LEU A CA 1
ATOM 741 C C . LEU A 1 90 ? -16.575 -1.527 16.303 1.00 94.31 90 LEU A C 1
ATOM 743 O O . LEU A 1 90 ? -17.554 -1.099 16.921 1.00 94.31 90 LEU A O 1
ATOM 747 N N . ASP A 1 91 ? -16.091 -2.748 16.514 1.00 94.31 91 ASP A N 1
ATOM 748 C CA . ASP A 1 91 ? -16.662 -3.700 17.469 1.00 94.31 91 ASP A CA 1
ATOM 749 C C . ASP A 1 91 ? -16.680 -3.141 18.894 1.00 94.31 91 ASP A C 1
ATOM 751 O O . ASP A 1 91 ? -17.683 -3.227 19.613 1.00 94.31 91 ASP A O 1
ATOM 755 N N . GLY A 1 92 ? -15.575 -2.520 19.316 1.00 90.56 92 GLY A N 1
ATOM 756 C CA . GLY A 1 92 ? -15.482 -1.845 20.607 1.00 90.56 92 GLY A CA 1
ATOM 757 C C . GLY A 1 92 ? -16.468 -0.679 20.749 1.00 90.56 92 GLY A C 1
ATOM 758 O O . GLY A 1 92 ? -16.972 -0.423 21.848 1.00 90.56 92 GLY A O 1
ATOM 759 N N . MET A 1 93 ? -16.767 0.025 19.655 1.00 89.88 93 MET A N 1
ATOM 760 C CA . MET A 1 93 ? -17.750 1.108 19.619 1.00 89.88 93 MET A CA 1
ATOM 761 C C . MET A 1 93 ? -19.186 0.577 19.710 1.00 89.88 93 MET A C 1
ATOM 763 O O . MET A 1 93 ? -19.983 1.104 20.494 1.00 89.88 93 MET A O 1
ATOM 767 N N . ASN A 1 94 ? -19.495 -0.495 18.978 1.00 89.81 94 ASN A N 1
ATOM 768 C CA . ASN A 1 94 ? -20.802 -1.156 18.975 1.00 89.81 94 ASN A CA 1
ATOM 769 C C . ASN A 1 94 ? -21.140 -1.733 20.358 1.00 89.81 94 ASN A C 1
ATOM 771 O O . ASN A 1 94 ? -22.205 -1.460 20.911 1.00 89.81 94 ASN A O 1
ATOM 775 N N . LYS A 1 95 ? -20.184 -2.414 21.004 1.00 88.12 95 LYS A N 1
ATOM 776 C CA . LYS A 1 95 ? -20.346 -2.934 22.377 1.00 88.12 95 LYS A CA 1
ATOM 777 C C . LYS A 1 95 ? -20.631 -1.826 23.399 1.00 88.12 95 LYS A C 1
ATOM 779 O O . LYS A 1 95 ? -21.434 -2.006 24.309 1.00 88.12 95 LYS A O 1
ATOM 784 N N . LYS A 1 96 ? -19.994 -0.656 23.259 1.00 81.38 96 LYS A N 1
ATOM 785 C CA . LYS A 1 96 ? -20.186 0.485 24.178 1.00 81.38 96 LYS A CA 1
ATOM 786 C C . LYS A 1 96 ? -21.454 1.297 23.912 1.00 81.38 96 LYS A C 1
ATOM 788 O O . LYS A 1 96 ? -21.885 2.023 24.809 1.00 81.38 96 LYS A O 1
ATOM 793 N N . SER A 1 97 ? -21.998 1.245 22.700 1.00 77.50 97 SER A N 1
ATOM 794 C CA . SER A 1 97 ? -23.222 1.961 22.322 1.00 77.50 97 SER A CA 1
ATOM 795 C C . SER A 1 97 ? -24.482 1.151 22.625 1.00 77.50 97 SER A C 1
ATOM 797 O O . SER A 1 97 ? -25.446 1.749 23.084 1.00 77.50 97 SER A O 1
ATOM 799 N N . GLY A 1 98 ? -24.444 -0.180 22.486 1.00 70.25 98 GLY A N 1
ATOM 800 C CA . GLY A 1 98 ? -25.553 -1.079 22.848 1.00 70.25 98 GLY A CA 1
ATOM 801 C C . GLY A 1 98 ? -25.697 -1.401 24.345 1.00 70.25 98 GLY A C 1
ATOM 802 O O . GLY A 1 98 ? -26.642 -2.072 24.734 1.00 70.25 98 GLY A O 1
ATOM 803 N N . SER A 1 99 ? -24.771 -0.942 25.194 1.00 61.84 99 SER A N 1
ATOM 804 C CA . SER A 1 99 ? -24.814 -1.107 26.661 1.00 61.84 99 SER A CA 1
ATOM 805 C C . SER A 1 99 ? -25.496 0.075 27.387 1.00 61.84 99 SER A C 1
ATOM 807 O O . SER A 1 99 ? -25.295 0.249 28.592 1.00 61.84 99 SER A O 1
ATOM 809 N N . ARG A 1 100 ? -26.237 0.923 26.666 1.00 52.03 100 ARG A N 1
ATOM 810 C CA . ARG A 1 100 ? -27.074 2.007 27.210 1.00 52.03 100 ARG A CA 1
ATOM 81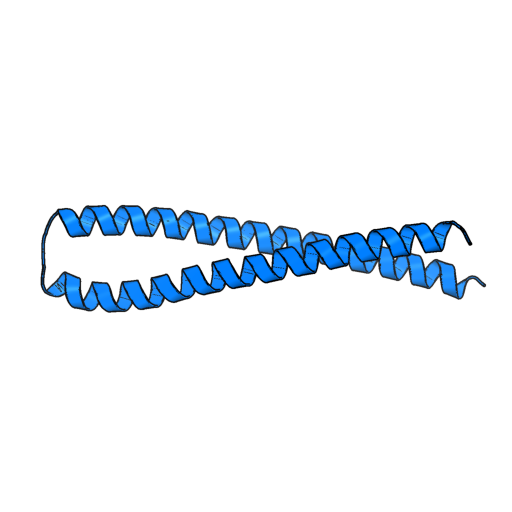1 C C . ARG A 1 100 ? -28.535 1.703 26.952 1.00 52.03 100 ARG A C 1
ATOM 813 O O . ARG A 1 100 ? -29.335 2.103 27.820 1.00 52.03 100 ARG A O 1
#

pLDDT: mean 86.25, std 13.73, range [52.03, 98.5]